Protein AF-A0A060CP78-F1 (afdb_monomer)

pLDDT: mean 74.66, std 20.48, range [40.09, 97.88]

Mean predicted aligned error: 15.02 Å

InterPro domains:
  IPR008258 Transglycosylase SLT domain 1 [PF01464] (63-103)
  IPR023346 Lysozyme-like domain superfamily [SSF53955] (54-103)

Solvent-accessible surface area (backbone atoms only — not comparable to full-atom values): 6678 Å² total; per-residue (Å²): 138,72,72,72,64,60,59,60,65,71,61,71,72,74,74,81,81,72,75,83,69,76,75,82,70,72,92,68,73,74,84,71,85,49,71,68,64,88,79,55,84,81,75,87,52,79,78,79,52,67,43,83,93,46,37,72,64,34,43,51,54,47,46,44,53,52,17,57,77,68,75,42,60,42,73,58,52,51,52,53,33,39,72,60,34,67,65,31,64,80,35,69,48,101,86,67,25,46,26,32,64,44,56,125

Secondary structure (DSSP, 8-state):
--SHHHHHHHHTTSS-----PPP---TTS--------TTGGGSSPPPPP--GGGHHHHHHHHHHHHHHHTT--HHHHHHHHHHHHTT-TT-B-TT--BTTTTB-

Nearest PDB structures (foldseek):
  6ghy-assembly2_A  TM=8.502E-01  e=1.467E-01  Escherichia coli K-12
  5ohu-assembly1_A  TM=7.760E-01  e=1.285E-01  Pseudomonas aeruginosa
  5o2o-assembly1_A  TM=9.004E-01  e=3.970E-01  Neisseria meningitidis
  5o1j-assembly1_A  TM=8.845E-01  e=4.533E-01  Neisseria meningitidis MC58
  6fc4-assembly1_A  TM=7.232E-01  e=4.844E-01  Pseudomonas aeruginosa

Foldseek 3Di:
DPPVVVVVVVPVPPPPPPDPDPPPPPPDPPPLVAPQPPPPPPPPDDGQRCDPVNNVVSVLVVLVVVCVVVVHDSVVSVVQLCVQAVQAQADADPVGQGGSNRDD

Structure (mmCIF, N/CA/C/O backbone):
data_AF-A0A060CP78-F1
#
_entry.id   AF-A0A060CP78-F1
#
loop_
_atom_site.group_PDB
_atom_site.id
_atom_site.type_symbol
_atom_site.label_atom_id
_atom_site.label_alt_id
_atom_site.label_comp_id
_atom_site.label_asym_id
_atom_site.label_entity_id
_atom_site.label_seq_id
_atom_site.pdbx_PDB_ins_code
_atom_site.Cartn_x
_atom_site.Cartn_y
_atom_site.Cartn_z
_atom_site.occupancy
_atom_site.B_iso_or_equiv
_atom_site.auth_seq_id
_atom_site.auth_comp_id
_atom_site.auth_asym_id
_atom_site.auth_atom_id
_atom_site.pdbx_PDB_model_num
ATOM 1 N N . MET A 1 1 ? 57.891 -35.335 49.041 1.00 54.56 1 MET A N 1
ATOM 2 C CA . MET A 1 1 ? 56.439 -35.480 48.768 1.00 54.56 1 MET A CA 1
ATOM 3 C C . MET A 1 1 ? 55.889 -34.322 47.902 1.00 54.56 1 MET A C 1
ATOM 5 O O . MET A 1 1 ? 54.710 -34.010 48.000 1.00 54.56 1 MET A O 1
ATOM 9 N N . SER A 1 2 ? 56.701 -33.716 47.011 1.00 56.81 2 SER A N 1
ATOM 10 C CA . SER A 1 2 ? 56.321 -32.527 46.205 1.00 56.81 2 SER A CA 1
ATOM 11 C C . SER A 1 2 ? 56.048 -32.791 44.717 1.00 56.81 2 SER A C 1
ATOM 13 O O . SER A 1 2 ? 55.587 -31.889 44.031 1.00 56.81 2 SER A O 1
ATOM 15 N N . ALA A 1 3 ? 56.293 -34.000 44.199 1.00 52.94 3 ALA A N 1
ATOM 16 C CA . ALA A 1 3 ? 56.084 -34.303 42.775 1.00 52.94 3 ALA A CA 1
ATOM 17 C C . ALA A 1 3 ? 54.629 -34.689 42.431 1.00 52.94 3 ALA A C 1
ATOM 19 O O . ALA A 1 3 ? 54.222 -34.594 41.279 1.00 52.94 3 ALA A O 1
ATOM 20 N N . LEU A 1 4 ? 53.817 -35.070 43.429 1.00 48.56 4 LEU A N 1
ATOM 21 C CA . LEU A 1 4 ? 52.444 -35.546 43.210 1.00 48.56 4 LEU A CA 1
ATOM 22 C C . LEU A 1 4 ? 51.406 -34.410 43.094 1.00 48.56 4 LEU A C 1
ATOM 24 O O . LEU A 1 4 ? 50.315 -34.627 42.584 1.00 48.56 4 LEU A O 1
ATOM 28 N N . ARG A 1 5 ? 51.738 -33.179 43.518 1.00 49.75 5 ARG A N 1
ATOM 29 C CA . ARG A 1 5 ? 50.837 -32.013 43.396 1.00 49.75 5 ARG A CA 1
ATOM 30 C C . ARG A 1 5 ? 50.926 -31.304 42.041 1.00 49.75 5 ARG A C 1
ATOM 32 O O . ARG A 1 5 ? 49.929 -30.738 41.612 1.00 49.75 5 ARG A O 1
ATOM 39 N N . LEU A 1 6 ? 52.067 -31.365 41.347 1.00 49.66 6 LEU A N 1
ATOM 40 C CA . LEU A 1 6 ? 52.206 -30.763 40.012 1.00 49.66 6 LEU A CA 1
ATOM 41 C C . LEU A 1 6 ? 51.550 -31.595 38.902 1.00 49.66 6 LEU A C 1
ATOM 43 O O . LEU A 1 6 ? 51.124 -31.029 37.900 1.00 49.66 6 LEU A O 1
ATOM 47 N N . LEU A 1 7 ? 51.408 -32.911 39.089 1.00 48.16 7 LEU A N 1
ATOM 48 C CA . LEU A 1 7 ? 50.805 -33.780 38.075 1.00 48.16 7 LEU A CA 1
ATOM 49 C C . LEU A 1 7 ? 49.281 -33.586 37.956 1.00 48.16 7 LEU A C 1
ATOM 51 O O . LEU A 1 7 ? 48.745 -33.650 36.855 1.00 48.16 7 LEU A O 1
ATOM 55 N N . CYS A 1 8 ? 48.587 -33.265 39.057 1.00 43.00 8 CYS A N 1
ATOM 56 C CA . CYS A 1 8 ? 47.142 -32.993 39.026 1.00 43.00 8 CYS A CA 1
ATOM 57 C C . CYS A 1 8 ? 46.788 -31.642 38.386 1.00 43.00 8 CYS A C 1
ATOM 59 O O .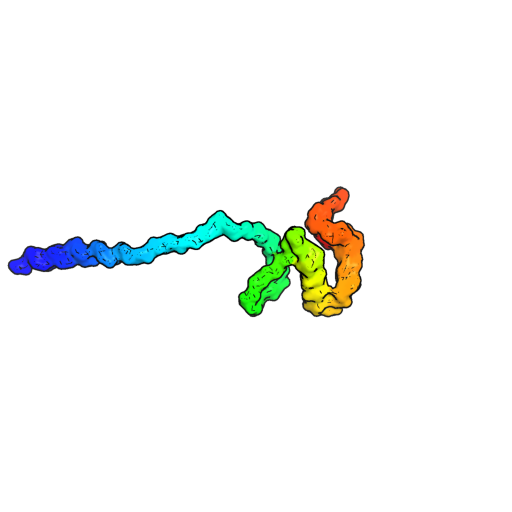 CYS A 1 8 ? 45.711 -31.507 37.812 1.00 43.00 8 CYS A O 1
ATOM 61 N N . VAL A 1 9 ? 47.678 -30.646 38.457 1.00 49.22 9 VAL A N 1
ATOM 62 C CA . VAL A 1 9 ? 47.424 -29.328 37.849 1.00 49.22 9 VAL A CA 1
ATOM 63 C C . VAL A 1 9 ? 47.537 -29.398 36.320 1.00 49.22 9 VAL A C 1
ATOM 65 O O . VAL A 1 9 ? 46.812 -28.695 35.623 1.00 49.22 9 VAL A O 1
ATOM 68 N N . PHE A 1 10 ? 48.376 -30.291 35.781 1.00 47.44 10 PHE A N 1
ATOM 69 C CA . PHE A 1 10 ? 48.647 -30.347 34.341 1.00 47.44 10 PHE A CA 1
ATOM 70 C C . PHE A 1 10 ? 47.565 -31.003 33.472 1.00 47.44 10 PHE A C 1
ATOM 72 O O . PHE A 1 10 ? 47.533 -30.720 32.280 1.00 47.44 10 PHE A O 1
ATOM 79 N N . PHE A 1 11 ? 46.655 -31.822 34.009 1.00 40.09 11 PHE A N 1
ATOM 80 C CA . PHE A 1 11 ? 45.591 -32.430 33.186 1.00 40.09 11 PHE A CA 1
ATOM 81 C C . PHE A 1 11 ? 44.163 -32.068 33.609 1.00 40.09 11 PHE A C 1
ATOM 83 O O . PHE A 1 11 ? 43.208 -32.503 32.975 1.00 40.09 11 PHE A O 1
ATOM 90 N N . ALA A 1 12 ? 43.995 -31.202 34.613 1.00 46.12 12 ALA A N 1
ATOM 91 C CA . ALA A 1 12 ? 42.715 -30.534 34.864 1.00 46.12 12 ALA A CA 1
ATOM 92 C C . ALA A 1 12 ? 42.375 -29.474 33.788 1.00 46.12 12 ALA A C 1
ATOM 94 O O . ALA A 1 12 ? 41.246 -28.999 33.724 1.00 46.12 12 ALA A O 1
ATOM 95 N N . LEU A 1 13 ? 43.329 -29.121 32.917 1.00 50.03 13 LEU A N 1
ATOM 96 C CA . LEU A 1 13 ? 43.159 -28.139 31.837 1.00 50.03 13 LEU A CA 1
ATOM 97 C C . LEU A 1 13 ? 42.608 -28.721 30.520 1.00 50.03 13 LEU A C 1
ATOM 99 O O . LEU A 1 13 ? 42.221 -27.954 29.645 1.00 50.03 13 LEU A O 1
ATOM 103 N N . ALA A 1 14 ? 42.548 -30.046 30.353 1.00 52.34 14 ALA A N 1
ATOM 104 C CA . ALA A 1 14 ? 42.300 -30.662 29.042 1.00 52.34 14 ALA A CA 1
ATOM 105 C C . ALA A 1 14 ? 40.842 -31.093 28.766 1.00 52.34 14 ALA A C 1
ATOM 107 O O . ALA A 1 14 ? 40.572 -31.640 27.701 1.00 52.34 14 ALA A O 1
ATOM 108 N N . ALA A 1 15 ? 39.895 -30.874 29.687 1.00 50.38 15 ALA A N 1
ATOM 109 C CA . ALA A 1 15 ? 38.548 -31.461 29.585 1.00 50.38 15 ALA A CA 1
ATOM 110 C C . ALA A 1 15 ? 37.389 -30.454 29.464 1.00 50.38 15 ALA A C 1
ATOM 112 O O . ALA A 1 15 ? 36.232 -30.861 29.491 1.00 50.38 15 ALA A O 1
ATOM 113 N N . PHE A 1 16 ? 37.666 -29.158 29.285 1.00 51.97 16 PHE A N 1
ATOM 114 C CA . PHE A 1 16 ? 36.635 -28.146 28.995 1.00 51.97 16 PHE A CA 1
ATOM 115 C C . PHE A 1 16 ? 36.596 -27.748 27.510 1.00 51.97 16 PHE A C 1
ATOM 117 O O . PHE A 1 16 ? 36.234 -26.633 27.159 1.00 51.97 16 PHE A O 1
ATOM 124 N N . ALA A 1 17 ? 36.938 -28.672 26.609 1.00 54.06 17 ALA A N 1
ATOM 125 C CA . ALA A 1 17 ? 36.644 -28.553 25.178 1.00 54.06 17 ALA A CA 1
ATOM 126 C C . ALA A 1 17 ? 35.282 -29.206 24.858 1.00 54.06 17 ALA A C 1
ATOM 128 O O . ALA A 1 17 ? 35.141 -30.000 23.931 1.00 54.06 17 ALA A O 1
ATOM 129 N N . GLY A 1 18 ? 34.278 -28.930 25.693 1.00 49.72 18 GLY A N 1
ATOM 130 C CA . GLY A 1 18 ? 32.912 -29.405 25.514 1.00 49.72 18 GLY A CA 1
ATOM 131 C C . GLY A 1 18 ? 32.163 -28.518 24.526 1.00 49.72 18 GLY A C 1
ATOM 132 O O . GLY A 1 18 ? 31.628 -27.489 24.912 1.00 49.72 18 GLY A O 1
ATOM 133 N N . ALA A 1 19 ? 32.153 -28.936 23.260 1.00 53.50 19 ALA A N 1
ATOM 134 C CA . ALA A 1 19 ? 31.111 -28.673 22.268 1.00 53.50 19 ALA A CA 1
ATOM 135 C C . ALA A 1 19 ? 30.520 -27.245 22.218 1.00 53.50 19 ALA A C 1
ATOM 137 O O . ALA A 1 19 ? 29.346 -27.032 22.519 1.00 53.50 19 ALA A O 1
ATOM 138 N N . MET A 1 20 ? 31.279 -26.281 21.686 1.00 53.00 20 MET A N 1
ATOM 139 C CA . MET A 1 20 ? 30.642 -25.216 20.903 1.00 53.00 20 MET A CA 1
ATOM 140 C C . MET A 1 20 ? 30.188 -25.843 19.583 1.00 53.00 20 MET A C 1
ATOM 142 O O . MET A 1 20 ? 30.954 -25.919 18.624 1.00 53.00 20 MET A O 1
ATOM 146 N N . MET A 1 21 ? 28.951 -26.348 19.543 1.00 54.28 21 MET A N 1
ATOM 147 C CA . MET A 1 21 ? 28.283 -26.548 18.259 1.00 54.28 21 MET A CA 1
ATOM 148 C C . MET A 1 21 ? 28.243 -25.182 17.566 1.00 54.28 21 MET A C 1
ATOM 150 O O . MET A 1 21 ? 27.771 -24.218 18.178 1.00 54.28 21 MET A O 1
ATOM 154 N N . PRO A 1 22 ? 28.702 -25.060 16.311 1.00 50.56 22 PRO A N 1
ATOM 155 C CA . PRO A 1 22 ? 28.264 -23.943 15.509 1.00 50.56 22 PRO A CA 1
ATOM 156 C C . PRO A 1 22 ? 26.762 -24.164 15.348 1.00 50.56 22 PRO A C 1
ATOM 158 O O . PRO A 1 22 ? 26.333 -25.186 14.812 1.00 50.56 22 PRO A O 1
ATOM 161 N N . ALA A 1 23 ? 25.945 -23.252 15.872 1.00 58.50 23 ALA A N 1
ATOM 162 C CA . ALA A 1 23 ? 24.585 -23.160 15.378 1.00 58.50 23 ALA A CA 1
ATOM 163 C C . ALA A 1 23 ? 24.724 -23.027 13.858 1.00 58.50 23 ALA A C 1
ATOM 165 O O . ALA A 1 23 ? 25.393 -22.100 13.393 1.00 58.50 23 ALA A O 1
ATOM 166 N N . CYS A 1 24 ? 24.192 -23.986 13.098 1.00 46.50 24 CYS A N 1
ATOM 167 C CA . CYS A 1 24 ? 24.014 -23.809 11.668 1.00 46.50 24 CYS A CA 1
ATOM 168 C C . CYS A 1 24 ? 23.094 -22.598 11.525 1.00 46.50 24 CYS A C 1
ATOM 170 O O . CYS A 1 24 ? 21.879 -22.709 11.648 1.00 46.50 24 CYS A O 1
ATOM 172 N N . ALA A 1 25 ? 23.683 -21.415 11.386 1.00 56.03 25 ALA A N 1
ATOM 173 C CA . ALA A 1 25 ? 22.973 -20.267 10.883 1.00 56.03 25 ALA A CA 1
ATOM 174 C C . ALA A 1 25 ? 22.639 -20.633 9.441 1.00 56.03 25 ALA A C 1
ATOM 176 O O . ALA A 1 25 ? 23.547 -20.690 8.613 1.00 56.03 25 ALA A O 1
ATOM 177 N N . ASP A 1 26 ? 21.377 -20.971 9.177 1.00 55.81 26 ASP A N 1
ATOM 178 C CA . ASP A 1 26 ? 20.884 -21.236 7.828 1.00 55.81 26 ASP A CA 1
ATOM 179 C C . ASP A 1 26 ? 21.242 -20.038 6.934 1.00 55.81 26 ASP A C 1
ATOM 181 O O . ASP A 1 26 ? 20.669 -18.955 7.102 1.00 55.81 26 ASP A O 1
ATOM 185 N N . PRO A 1 27 ? 22.176 -20.177 5.975 1.00 57.88 27 PRO A N 1
ATOM 186 C CA . PRO A 1 27 ? 22.616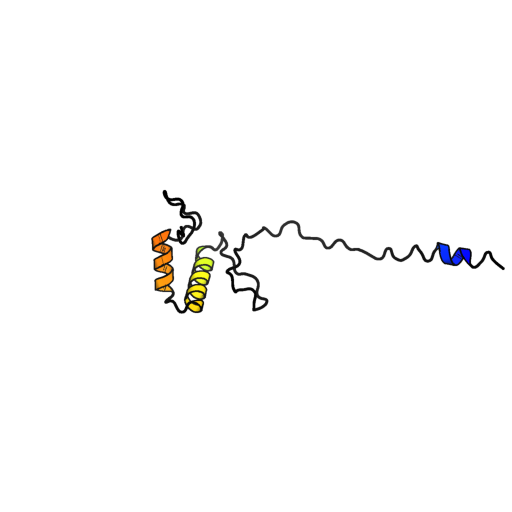 -19.068 5.146 1.00 57.88 27 PRO A CA 1
ATOM 187 C C . PRO A 1 27 ? 21.690 -18.950 3.932 1.00 57.88 27 PRO A C 1
ATOM 189 O O . PRO A 1 27 ? 22.163 -18.928 2.803 1.00 57.88 27 PRO A O 1
ATOM 192 N N . ALA A 1 28 ? 20.370 -18.992 4.127 1.00 57.59 28 ALA A N 1
ATOM 193 C CA . ALA A 1 28 ? 19.432 -18.985 3.002 1.00 57.59 28 ALA A CA 1
ATOM 194 C C . ALA A 1 28 ? 17.961 -18.758 3.375 1.00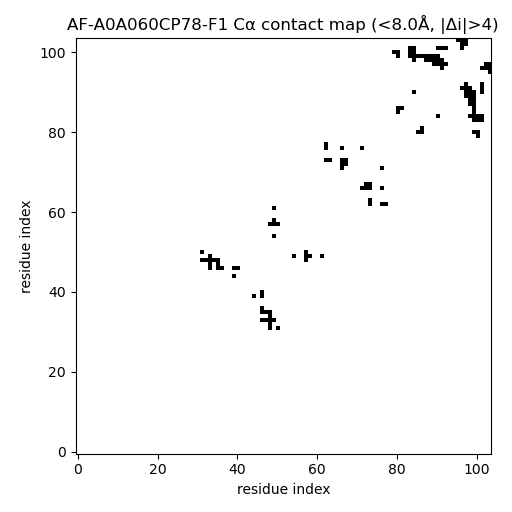 57.59 28 ALA A C 1
ATOM 196 O O . ALA A 1 28 ? 17.090 -19.085 2.570 1.00 57.59 28 ALA A O 1
ATOM 197 N N . ALA A 1 29 ? 17.623 -18.201 4.542 1.00 50.44 29 ALA A N 1
ATOM 198 C CA . ALA A 1 29 ? 16.318 -17.549 4.604 1.00 50.44 29 ALA A CA 1
ATOM 199 C C . ALA A 1 29 ? 16.416 -16.351 3.644 1.00 50.44 29 ALA A C 1
ATOM 201 O O . ALA A 1 29 ? 17.262 -15.484 3.891 1.00 50.44 29 ALA A O 1
ATOM 202 N N . PRO A 1 30 ? 15.661 -16.298 2.523 1.00 48.84 30 PRO A N 1
ATOM 203 C CA . PRO A 1 30 ? 15.667 -15.101 1.702 1.00 48.84 30 PRO A CA 1
ATOM 204 C C . PRO A 1 30 ? 15.322 -13.952 2.640 1.00 48.84 30 PRO A C 1
ATOM 206 O O . PRO A 1 30 ? 14.390 -14.069 3.440 1.00 48.84 30 PRO A O 1
ATOM 209 N N . ALA A 1 31 ? 16.107 -12.879 2.599 1.00 53.19 31 ALA A N 1
ATOM 210 C CA . ALA A 1 31 ? 15.744 -11.647 3.269 1.00 53.19 31 ALA A CA 1
ATOM 211 C C . ALA A 1 31 ? 14.461 -11.151 2.595 1.00 53.19 31 ALA A C 1
ATOM 213 O O . ALA A 1 31 ? 14.499 -10.379 1.642 1.00 53.19 31 ALA A O 1
ATOM 214 N N . VAL A 1 32 ? 13.311 -11.669 3.027 1.00 53.31 32 VAL A N 1
ATOM 215 C CA . VAL A 1 32 ? 12.024 -11.085 2.700 1.00 53.31 32 VAL A CA 1
ATOM 216 C C . VAL A 1 32 ? 12.093 -9.738 3.396 1.00 53.31 32 VAL A C 1
ATOM 218 O O . VAL A 1 32 ? 12.077 -9.676 4.627 1.00 53.31 32 VAL A O 1
ATOM 221 N N . ALA A 1 33 ? 12.322 -8.679 2.620 1.00 53.81 33 ALA A N 1
ATOM 222 C CA . ALA A 1 33 ? 12.333 -7.308 3.099 1.00 53.81 33 ALA A CA 1
ATOM 223 C C . ALA A 1 33 ? 10.908 -6.968 3.545 1.00 53.81 33 ALA A C 1
ATOM 225 O O . ALA A 1 33 ? 10.104 -6.397 2.818 1.00 53.81 33 ALA A O 1
ATOM 226 N N . CYS A 1 34 ? 10.552 -7.449 4.728 1.00 61.22 34 CYS A N 1
A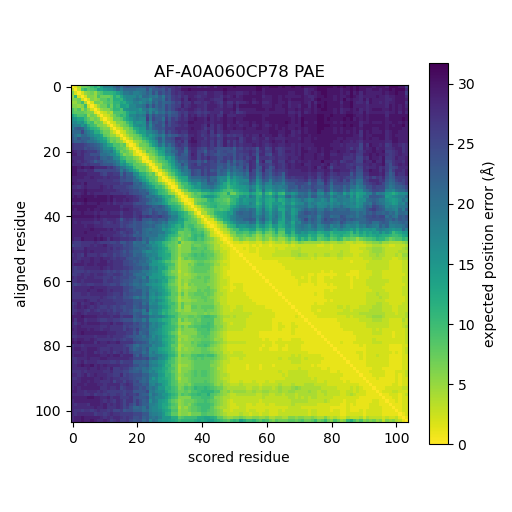TOM 227 C CA . CYS A 1 34 ? 9.290 -7.171 5.363 1.00 61.22 34 CYS A CA 1
ATOM 228 C C . CYS A 1 34 ? 9.452 -5.845 6.076 1.00 61.22 34 CYS A C 1
ATOM 230 O O . CYS A 1 34 ? 10.049 -5.796 7.155 1.00 61.22 34 CYS A O 1
ATOM 232 N N . GLU A 1 35 ? 8.922 -4.779 5.486 1.00 56.19 35 GLU A N 1
ATOM 233 C CA . GLU A 1 35 ? 8.800 -3.527 6.214 1.00 56.19 35 GLU A CA 1
ATOM 234 C C . GLU A 1 35 ? 7.880 -3.785 7.411 1.00 56.19 35 GLU A C 1
ATOM 236 O O . GLU A 1 35 ? 6.711 -4.167 7.282 1.00 56.19 35 GLU A O 1
ATOM 241 N N . ARG A 1 36 ? 8.444 -3.672 8.612 1.00 55.56 36 ARG A N 1
ATOM 242 C CA . ARG A 1 36 ? 7.706 -3.895 9.848 1.00 55.56 36 ARG A CA 1
ATOM 243 C C . ARG A 1 36 ? 6.752 -2.719 9.991 1.00 55.56 36 ARG A C 1
ATOM 245 O O . ARG A 1 36 ? 7.184 -1.640 10.377 1.00 55.56 36 ARG A O 1
ATOM 252 N N . ILE A 1 37 ? 5.460 -2.923 9.737 1.00 53.50 37 ILE A N 1
ATOM 253 C CA . ILE A 1 37 ? 4.466 -1.886 10.027 1.00 53.50 37 ILE A CA 1
ATOM 254 C C . ILE A 1 37 ? 4.591 -1.530 11.517 1.00 53.50 37 ILE A C 1
ATOM 256 O O . ILE A 1 37 ? 4.372 -2.382 12.390 1.00 53.50 37 ILE A O 1
ATOM 260 N N . ALA A 1 38 ? 5.014 -0.294 11.803 1.00 48.12 38 ALA A N 1
ATOM 261 C CA . ALA A 1 38 ? 5.229 0.192 13.160 1.00 48.12 38 ALA A CA 1
ATOM 262 C C . ALA A 1 38 ? 3.963 -0.066 13.997 1.00 48.12 38 ALA A C 1
ATOM 264 O O . ALA A 1 38 ? 2.858 0.322 13.615 1.00 48.12 38 ALA A O 1
ATOM 265 N N . GLY A 1 39 ? 4.125 -0.805 15.099 1.00 49.09 39 GLY A N 1
ATOM 266 C CA . GLY A 1 39 ? 3.030 -1.233 15.979 1.00 49.09 39 GLY A CA 1
ATOM 267 C C . GLY A 1 39 ? 2.826 -2.748 16.093 1.00 49.09 39 GLY A C 1
ATOM 268 O O . GLY A 1 39 ? 2.166 -3.183 17.025 1.00 49.09 39 GLY A O 1
ATOM 269 N N . GLN A 1 40 ? 3.433 -3.578 15.234 1.00 54.72 40 GLN A N 1
ATOM 270 C CA . GLN A 1 40 ? 3.295 -5.047 15.331 1.00 54.72 40 GLN A CA 1
ATOM 271 C C . GLN A 1 40 ? 4.213 -5.726 16.369 1.00 54.72 40 GLN A C 1
ATOM 273 O O . GLN A 1 40 ? 4.201 -6.947 16.494 1.00 54.72 40 GLN A O 1
ATOM 278 N N . ALA A 1 41 ? 5.017 -4.968 17.121 1.00 50.19 41 ALA A N 1
ATOM 279 C CA . ALA A 1 41 ? 5.973 -5.533 18.078 1.00 50.19 41 ALA A CA 1
ATOM 280 C C . ALA A 1 41 ? 5.356 -5.965 19.427 1.00 50.19 41 ALA A C 1
ATOM 282 O O . ALA A 1 41 ? 6.094 -6.425 20.292 1.00 50.19 41 ALA A O 1
ATOM 283 N N . GLN A 1 42 ? 4.044 -5.809 19.637 1.00 52.38 42 GLN A N 1
ATOM 284 C CA . GLN A 1 42 ? 3.442 -5.962 20.971 1.00 52.38 42 GLN A CA 1
ATOM 285 C C . GLN A 1 42 ? 2.951 -7.387 21.293 1.00 52.38 42 GLN A C 1
ATOM 287 O O . GLN A 1 42 ? 2.866 -7.735 22.467 1.00 52.38 42 GLN A O 1
ATOM 292 N N . ASP A 1 43 ? 2.752 -8.254 20.290 1.00 57.12 43 ASP A N 1
ATOM 293 C CA . ASP A 1 43 ? 1.993 -9.506 20.490 1.00 57.12 43 ASP A CA 1
ATOM 294 C C . ASP A 1 43 ? 2.836 -10.789 20.327 1.00 57.12 43 ASP A C 1
ATOM 296 O O . ASP A 1 43 ? 2.297 -11.891 20.233 1.00 57.12 43 ASP A O 1
ATOM 300 N N . GLY A 1 44 ? 4.162 -10.675 20.186 1.00 58.97 44 GLY A N 1
ATOM 301 C CA . GLY A 1 44 ? 5.041 -11.824 19.901 1.00 58.97 44 GLY A CA 1
ATOM 302 C C . GLY A 1 44 ? 4.781 -12.508 18.546 1.00 58.97 44 GLY A C 1
ATOM 303 O O . GLY A 1 44 ? 5.344 -13.567 18.261 1.00 58.97 44 GLY A O 1
ATOM 304 N N . ARG A 1 45 ? 3.934 -11.923 17.686 1.00 59.53 45 ARG A N 1
ATOM 305 C CA . ARG A 1 45 ? 3.626 -12.438 16.349 1.00 59.53 45 ARG A CA 1
ATOM 306 C C . ARG A 1 45 ? 4.645 -11.930 15.331 1.00 59.53 45 ARG A C 1
ATOM 308 O O . ARG A 1 45 ? 4.976 -10.750 15.308 1.00 59.53 45 ARG A O 1
ATOM 315 N N . ALA A 1 46 ? 5.094 -12.826 14.451 1.00 61.62 46 ALA A N 1
ATOM 316 C CA . ALA A 1 46 ? 5.962 -12.470 13.333 1.00 61.62 46 ALA A CA 1
ATOM 317 C C . ALA A 1 46 ? 5.346 -11.341 12.471 1.00 61.62 46 ALA A C 1
ATOM 319 O O . ALA A 1 46 ? 4.126 -11.362 12.246 1.00 61.62 46 ALA A O 1
ATOM 320 N N . PRO A 1 47 ? 6.165 -10.384 11.98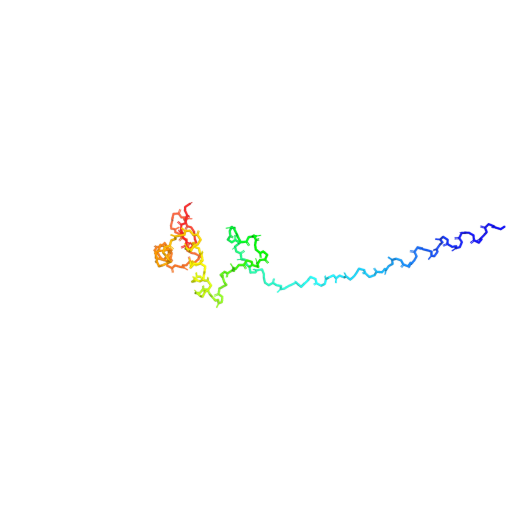4 1.00 62.91 47 PRO A N 1
ATOM 321 C CA . PRO A 1 47 ? 5.707 -9.318 11.096 1.00 62.91 47 PRO A CA 1
ATOM 322 C C . PRO A 1 47 ? 5.027 -9.916 9.863 1.00 62.91 47 PRO A C 1
ATOM 324 O O . PRO A 1 47 ? 5.486 -10.925 9.324 1.00 62.91 47 PRO A O 1
ATOM 327 N N . ARG A 1 48 ? 3.912 -9.316 9.430 1.00 71.00 48 ARG A N 1
ATOM 328 C CA . ARG A 1 48 ? 3.239 -9.731 8.195 1.00 71.00 48 ARG A CA 1
ATOM 329 C C . ARG A 1 48 ? 3.753 -8.911 7.025 1.00 71.00 48 ARG A C 1
ATOM 331 O O . ARG A 1 48 ? 3.653 -7.690 7.037 1.00 71.00 48 ARG A O 1
ATOM 338 N N . CYS A 1 49 ? 4.294 -9.608 6.041 1.00 81.00 49 CYS A N 1
ATOM 339 C CA . CYS A 1 49 ? 4.898 -9.035 4.848 1.00 81.00 49 CYS A CA 1
ATOM 340 C C . CYS A 1 49 ? 3.901 -9.068 3.694 1.00 81.00 49 CYS A C 1
ATOM 342 O O . CYS A 1 49 ? 3.027 -9.932 3.675 1.00 81.00 49 CYS A O 1
ATOM 344 N N . ILE A 1 50 ? 4.075 -8.170 2.725 1.00 85.81 50 ILE A N 1
ATOM 345 C CA . ILE A 1 50 ? 3.422 -8.278 1.421 1.00 85.81 50 ILE A CA 1
ATOM 346 C C . ILE A 1 50 ? 4.412 -8.974 0.492 1.00 85.81 50 ILE A C 1
ATOM 348 O O . ILE A 1 50 ? 5.375 -8.357 0.039 1.00 85.81 50 ILE A O 1
ATOM 352 N N . ALA A 1 51 ? 4.239 -10.278 0.276 1.00 84.94 51 ALA A N 1
A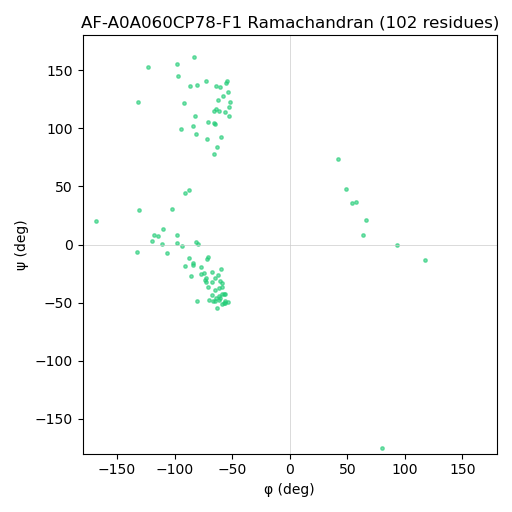TOM 353 C CA . ALA A 1 51 ? 5.136 -11.042 -0.581 1.00 84.94 51 ALA A CA 1
ATOM 354 C C . ALA A 1 51 ? 4.780 -10.833 -2.055 1.00 84.94 51 ALA A C 1
ATOM 356 O O . ALA A 1 51 ? 3.615 -10.909 -2.426 1.00 84.94 51 ALA A O 1
ATOM 357 N N . SER A 1 52 ? 5.774 -10.659 -2.929 1.00 86.00 52 SER A N 1
ATOM 358 C CA . SER A 1 52 ? 5.530 -10.495 -4.373 1.00 86.00 52 SER A CA 1
ATOM 359 C C . SER A 1 52 ? 4.798 -11.688 -4.997 1.00 86.00 52 SER A C 1
ATOM 361 O O . SER A 1 52 ? 3.997 -11.502 -5.905 1.00 86.00 52 SER A O 1
ATOM 363 N N . ALA A 1 53 ? 5.040 -12.905 -4.495 1.00 88.56 53 ALA A N 1
ATOM 364 C CA . ALA A 1 53 ? 4.365 -14.120 -4.957 1.00 88.56 53 ALA A CA 1
ATOM 365 C C . ALA A 1 53 ? 2.863 -14.153 -4.611 1.00 88.56 53 ALA A C 1
ATOM 367 O O . ALA A 1 53 ? 2.104 -14.841 -5.283 1.00 88.56 53 ALA A O 1
ATOM 368 N N . ASP A 1 54 ? 2.443 -13.406 -3.587 1.00 89.06 54 ASP A N 1
ATOM 369 C CA . ASP A 1 54 ? 1.082 -13.392 -3.046 1.00 89.06 54 ASP A CA 1
ATOM 370 C C . ASP A 1 54 ? 0.550 -11.955 -2.876 1.00 89.06 54 ASP A C 1
ATOM 372 O O . ASP A 1 54 ? -0.261 -11.671 -1.988 1.00 89.06 54 ASP A O 1
ATOM 376 N N . PHE A 1 55 ? 1.025 -11.038 -3.724 1.00 89.44 55 PHE A N 1
ATOM 377 C CA . PHE A 1 55 ? 0.908 -9.595 -3.514 1.00 89.44 55 PHE A CA 1
ATOM 378 C C . PHE A 1 55 ? -0.533 -9.151 -3.265 1.00 89.44 55 PHE A C 1
ATOM 380 O O . PHE A 1 55 ? -0.798 -8.499 -2.260 1.00 89.44 55 PHE A O 1
ATOM 387 N N . ASP A 1 56 ? -1.477 -9.569 -4.111 1.00 93.69 56 ASP A N 1
ATOM 388 C CA . ASP A 1 56 ? -2.881 -9.163 -4.001 1.00 93.69 56 ASP A CA 1
ATOM 389 C C . ASP A 1 56 ? -3.513 -9.612 -2.680 1.00 93.69 56 ASP A C 1
ATOM 391 O O . ASP A 1 56 ? -4.202 -8.839 -2.010 1.00 93.69 56 ASP A O 1
ATOM 395 N N . ARG A 1 57 ? -3.257 -10.862 -2.273 1.00 93.88 57 ARG A N 1
ATOM 396 C CA . ARG A 1 57 ? -3.803 -11.430 -1.035 1.00 93.88 57 ARG A CA 1
ATOM 397 C C . ARG A 1 57 ? -3.243 -10.691 0.172 1.00 93.88 57 ARG A C 1
ATOM 399 O O . ARG A 1 57 ? -3.998 -10.312 1.070 1.00 93.88 57 ARG A O 1
ATOM 406 N N . ASP A 1 58 ? -1.928 -10.520 0.205 1.00 90.81 58 ASP A N 1
ATOM 407 C CA . ASP A 1 58 ? -1.250 -9.920 1.344 1.00 90.81 58 ASP A CA 1
ATOM 408 C C . ASP A 1 58 ? -1.549 -8.415 1.433 1.00 90.81 58 ASP A C 1
ATOM 410 O O . ASP A 1 58 ? -1.767 -7.898 2.530 1.00 90.81 58 ASP A O 1
ATOM 414 N N . LEU A 1 59 ? -1.662 -7.725 0.292 1.00 92.31 59 LEU A N 1
ATOM 415 C CA . LEU A 1 59 ? -2.075 -6.326 0.213 1.00 92.31 59 LEU A CA 1
ATOM 416 C C . LEU A 1 59 ? -3.513 -6.133 0.708 1.00 92.31 59 LEU A C 1
ATOM 418 O O . LEU A 1 59 ? -3.743 -5.244 1.525 1.00 92.31 59 LEU A O 1
ATOM 422 N N . CYS A 1 60 ? -4.467 -6.973 0.285 1.00 94.75 60 CYS A N 1
ATOM 423 C CA . CYS A 1 60 ? -5.843 -6.914 0.796 1.00 94.75 60 CYS A CA 1
ATOM 424 C C . CYS A 1 60 ? -5.869 -7.057 2.325 1.00 94.75 60 CYS A C 1
ATOM 426 O O . CYS A 1 60 ? -6.445 -6.223 3.021 1.00 94.75 60 CYS A O 1
ATOM 428 N N . GLN A 1 61 ? -5.163 -8.061 2.861 1.00 92.81 61 GLN A N 1
ATOM 429 C CA . GLN A 1 61 ? -5.064 -8.263 4.310 1.00 92.81 61 GLN A CA 1
ATOM 430 C C . GLN A 1 61 ? -4.411 -7.076 5.026 1.00 92.81 61 GLN A C 1
ATOM 432 O O . GLN A 1 61 ? -4.791 -6.751 6.154 1.00 92.81 61 GLN A O 1
ATOM 437 N N . ALA A 1 62 ? -3.405 -6.452 4.411 1.00 90.56 62 ALA A N 1
ATOM 438 C CA . ALA A 1 62 ? -2.748 -5.281 4.969 1.00 90.56 62 ALA A CA 1
ATOM 439 C C . ALA A 1 62 ? -3.706 -4.084 5.017 1.00 90.56 62 ALA A C 1
ATOM 441 O O . ALA A 1 62 ? -3.830 -3.468 6.076 1.00 90.56 62 ALA A O 1
ATOM 442 N N . ILE A 1 63 ? -4.407 -3.797 3.914 1.00 92.94 63 ILE A N 1
ATOM 443 C CA . ILE A 1 63 ? -5.399 -2.719 3.803 1.00 92.94 63 ILE A CA 1
ATOM 444 C C . ILE A 1 63 ? -6.489 -2.883 4.860 1.00 92.94 63 ILE A C 1
ATOM 446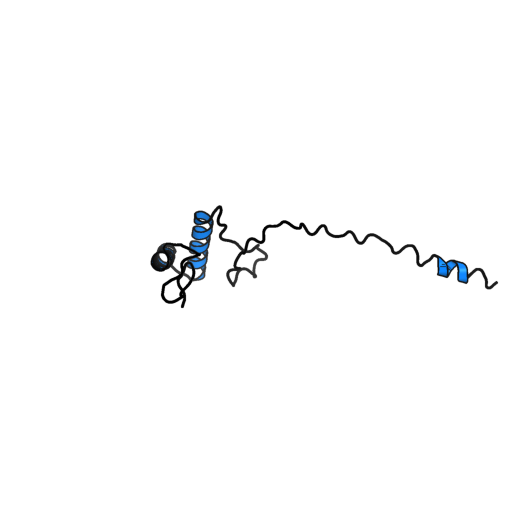 O O . ILE A 1 63 ? -6.734 -1.932 5.598 1.00 92.94 63 ILE A O 1
ATOM 450 N N . ASP A 1 64 ? -7.085 -4.071 4.986 1.00 94.06 64 ASP A N 1
ATOM 451 C CA . ASP A 1 64 ? -8.160 -4.324 5.952 1.00 94.06 64 ASP A CA 1
ATOM 452 C C . ASP A 1 64 ? -7.699 -4.044 7.384 1.00 94.06 64 ASP A C 1
ATOM 454 O O . ASP A 1 64 ? -8.294 -3.242 8.101 1.00 94.06 64 ASP A O 1
ATOM 458 N N . ARG A 1 65 ? -6.561 -4.618 7.785 1.00 90.75 65 ARG A N 1
ATOM 459 C CA . ARG A 1 65 ? -6.024 -4.441 9.143 1.00 90.75 65 ARG A CA 1
ATOM 460 C C . ARG A 1 65 ? -5.614 -3.011 9.434 1.00 90.75 65 ARG A C 1
ATOM 462 O O . ARG A 1 65 ? -5.705 -2.558 10.570 1.00 90.75 65 ARG A O 1
ATOM 469 N N . LEU A 1 66 ? -5.015 -2.332 8.461 1.00 89.56 66 LEU A N 1
ATOM 470 C CA . LEU A 1 66 ? -4.600 -0.940 8.608 1.00 89.56 66 LEU A CA 1
ATOM 471 C C . LEU A 1 66 ? -5.821 -0.033 8.728 1.00 89.56 66 LEU A C 1
ATOM 473 O O . LEU A 1 66 ? -5.841 0.827 9.605 1.00 89.56 66 LEU A O 1
ATOM 477 N N . ALA A 1 67 ? -6.840 -0.271 7.904 1.00 94.31 67 ALA A N 1
ATOM 478 C CA . ALA A 1 67 ? -8.098 0.447 7.963 1.00 94.31 67 ALA A CA 1
ATOM 479 C C . ALA A 1 67 ? -8.786 0.239 9.319 1.00 94.31 67 ALA A C 1
ATOM 481 O O . ALA A 1 67 ? -9.119 1.220 9.976 1.00 94.31 67 ALA A O 1
ATOM 482 N N . GLU A 1 68 ? -8.892 -1.005 9.797 1.00 93.25 68 GLU A N 1
ATOM 483 C CA . GLU A 1 68 ? -9.446 -1.330 11.119 1.00 93.25 68 GLU A CA 1
ATOM 484 C C . GLU A 1 68 ? -8.707 -0.610 12.251 1.00 93.25 68 GLU A C 1
ATOM 486 O O . GLU A 1 68 ? -9.334 0.061 13.070 1.00 93.25 68 GLU A O 1
ATOM 491 N N . ARG A 1 69 ? -7.367 -0.681 12.278 1.00 89.94 69 ARG A N 1
ATOM 492 C CA . ARG A 1 69 ? -6.564 -0.026 13.327 1.00 89.94 69 ARG A CA 1
ATOM 493 C C . ARG A 1 69 ? -6.745 1.486 13.362 1.00 89.94 69 ARG A C 1
ATOM 495 O O . ARG A 1 69 ? -6.646 2.074 14.432 1.00 89.94 69 ARG A O 1
ATOM 502 N N . GLN A 1 70 ? -6.993 2.100 12.209 1.00 91.75 70 GLN A N 1
ATOM 503 C CA . GLN A 1 70 ? -7.199 3.543 12.091 1.00 91.75 70 GLN A CA 1
ATOM 504 C C . GLN A 1 70 ? -8.682 3.934 12.057 1.00 91.75 70 GLN A C 1
ATOM 506 O O . GLN A 1 70 ? -8.998 5.096 11.821 1.00 91.75 70 GLN A O 1
ATOM 511 N N . SER A 1 71 ? -9.600 2.987 12.297 1.00 96.19 71 SER A N 1
ATOM 512 C CA . SER A 1 71 ? -11.052 3.210 12.228 1.00 96.19 71 SER A CA 1
ATOM 513 C C . SER A 1 71 ? -11.521 3.813 10.891 1.00 96.19 71 SER A C 1
ATOM 515 O O . SER A 1 71 ? -12.442 4.628 10.846 1.00 96.19 71 SER A O 1
ATOM 517 N N . LEU A 1 72 ? -10.886 3.413 9.786 1.00 96.69 72 LEU A N 1
ATOM 518 C CA . LEU A 1 72 ? -11.244 3.807 8.425 1.00 96.69 72 LEU A CA 1
ATOM 519 C C . LEU A 1 72 ? -12.110 2.727 7.758 1.00 96.69 72 LEU A C 1
ATOM 521 O O . LEU A 1 72 ? -11.855 1.537 7.942 1.00 96.69 72 LEU A O 1
ATOM 525 N N . PRO A 1 73 ? -13.085 3.095 6.906 1.00 97.88 73 PRO A N 1
ATOM 526 C CA . PRO A 1 73 ? -13.753 2.121 6.050 1.00 97.88 73 PRO A CA 1
ATOM 527 C C . PRO A 1 73 ? -12.737 1.480 5.080 1.00 97.88 73 PRO A C 1
ATOM 529 O O . PRO A 1 73 ? -12.110 2.217 4.308 1.00 97.88 73 PRO A O 1
ATOM 532 N N . PRO A 1 74 ? -12.591 0.142 5.030 1.00 96.06 74 PRO A N 1
ATOM 533 C CA . PRO A 1 74 ? -11.559 -0.511 4.215 1.00 96.06 74 PRO A CA 1
ATOM 534 C C . PRO A 1 74 ? -11.630 -0.148 2.730 1.00 96.06 74 PRO A C 1
ATOM 536 O O . PRO A 1 74 ? -10.629 0.213 2.115 1.00 96.06 74 PRO A O 1
ATOM 539 N N . GLY A 1 75 ? -12.841 -0.114 2.164 1.00 96.88 75 GLY A N 1
ATOM 540 C CA . GLY A 1 75 ? -13.038 0.287 0.771 1.00 96.88 75 GLY A CA 1
ATOM 541 C C . GLY A 1 75 ? -12.675 1.750 0.495 1.00 96.88 75 GLY A C 1
ATOM 542 O O . GLY A 1 75 ? -12.281 2.078 -0.620 1.00 96.88 75 GLY A O 1
ATOM 543 N N . PHE A 1 76 ? -12.794 2.643 1.483 1.00 97.44 76 PHE A N 1
ATOM 544 C CA . PHE A 1 76 ? -12.323 4.023 1.345 1.00 97.44 76 PHE A CA 1
ATOM 545 C C . PHE A 1 76 ? -10.795 4.069 1.319 1.00 97.44 76 PHE A C 1
ATOM 547 O O . PHE A 1 76 ? -10.234 4.665 0.404 1.00 97.44 76 PHE A O 1
ATOM 554 N N . PHE A 1 77 ? -10.137 3.381 2.255 1.00 96.75 77 PHE A N 1
ATOM 555 C CA . PHE A 1 77 ? -8.679 3.333 2.317 1.00 96.75 77 PHE A CA 1
ATOM 556 C C . PHE A 1 77 ? -8.072 2.717 1.048 1.00 96.75 77 PHE A C 1
ATOM 558 O O . PHE A 1 77 ? -7.199 3.323 0.433 1.00 96.75 77 PHE A O 1
ATOM 565 N N . ALA A 1 78 ? -8.620 1.594 0.572 1.00 97.38 78 ALA A N 1
ATOM 566 C CA . ALA A 1 78 ? -8.206 0.966 -0.683 1.00 97.38 78 ALA A CA 1
ATOM 567 C C . ALA A 1 78 ? -8.299 1.925 -1.883 1.00 97.38 78 ALA A C 1
ATOM 569 O O . ALA A 1 78 ? -7.395 1.977 -2.713 1.00 97.38 78 ALA A O 1
ATOM 570 N N . ARG A 1 79 ? -9.379 2.717 -1.968 1.00 97.69 79 ARG A N 1
ATOM 571 C CA . ARG A 1 79 ? -9.569 3.694 -3.052 1.00 97.69 79 ARG A CA 1
ATOM 572 C C . ARG A 1 79 ? -8.577 4.848 -3.005 1.00 97.69 79 ARG A C 1
ATOM 574 O O . ARG A 1 79 ? -8.242 5.352 -4.071 1.00 97.69 79 ARG A O 1
ATOM 581 N N . LEU A 1 80 ? -8.136 5.273 -1.819 1.00 95.44 80 LEU A N 1
ATOM 582 C CA . LEU A 1 80 ? -7.081 6.282 -1.705 1.00 95.44 80 LEU A CA 1
ATOM 583 C C . LEU A 1 80 ? -5.785 5.741 -2.303 1.00 95.44 80 LEU A C 1
ATOM 585 O O . LEU A 1 80 ? -5.282 6.306 -3.263 1.00 95.44 80 LEU A O 1
ATOM 589 N N . ILE A 1 81 ? -5.330 4.581 -1.828 1.00 95.94 81 ILE A N 1
ATOM 590 C CA . ILE A 1 81 ? -4.093 3.958 -2.314 1.00 95.94 81 ILE A CA 1
ATOM 591 C C . ILE A 1 81 ? -4.149 3.687 -3.828 1.00 95.94 81 ILE A C 1
ATOM 593 O O . ILE A 1 81 ? -3.199 3.976 -4.554 1.00 95.94 81 ILE A O 1
ATOM 597 N N . TRP A 1 82 ? -5.282 3.192 -4.342 1.00 97.12 82 TRP A N 1
ATOM 598 C CA . TRP A 1 82 ? -5.456 2.968 -5.781 1.00 97.12 82 TRP A CA 1
ATOM 599 C C . TRP A 1 82 ? -5.294 4.250 -6.607 1.00 97.12 82 TRP A C 1
ATOM 601 O O . TRP A 1 82 ? -4.775 4.211 -7.721 1.00 97.12 82 TRP A O 1
ATOM 611 N N . ARG A 1 83 ? -5.745 5.388 -6.080 1.00 97.31 83 ARG A N 1
ATOM 612 C CA . ARG A 1 83 ? -5.734 6.665 -6.795 1.00 97.31 83 ARG A CA 1
ATOM 613 C C . ARG A 1 83 ? -4.337 7.278 -6.885 1.00 97.31 83 ARG A C 1
ATOM 615 O O . ARG A 1 83 ? -4.090 8.015 -7.834 1.00 97.31 83 ARG A O 1
ATOM 622 N N . GLU A 1 84 ? -3.449 6.919 -5.963 1.00 96.19 84 GLU A N 1
ATOM 623 C CA . GLU A 1 84 ? -2.060 7.382 -5.942 1.00 96.19 84 GLU A CA 1
ATOM 624 C C . GLU A 1 84 ? -1.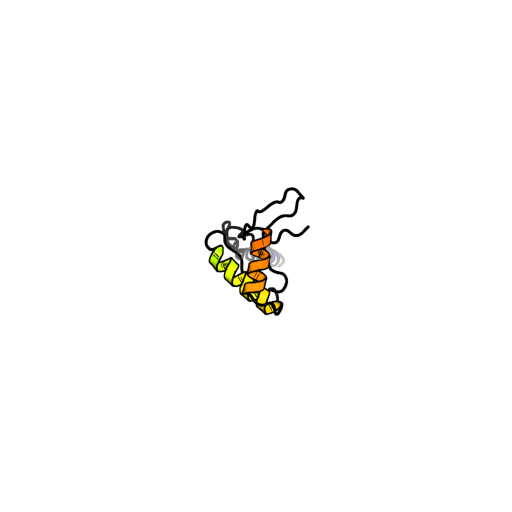166 6.604 -6.918 1.00 96.19 84 GLU A C 1
ATOM 626 O O . GLU A 1 84 ? -0.462 7.201 -7.728 1.00 96.19 84 GLU A O 1
ATOM 631 N N . SER A 1 85 ? -1.220 5.268 -6.898 1.00 96.81 85 SER A N 1
ATOM 632 C CA . SER A 1 85 ? -0.266 4.425 -7.648 1.00 96.81 85 SER A CA 1
ATOM 633 C C . SER A 1 85 ? -0.906 3.303 -8.467 1.00 96.81 85 SER A C 1
ATOM 635 O O . SER A 1 85 ? -0.216 2.610 -9.211 1.00 96.81 85 SER A O 1
ATOM 637 N N . ARG A 1 86 ? -2.224 3.090 -8.351 1.00 96.94 86 ARG A N 1
ATOM 638 C CA . ARG A 1 86 ? -2.923 1.870 -8.811 1.00 96.94 86 ARG A CA 1
ATOM 639 C C . ARG A 1 86 ? -2.366 0.593 -8.167 1.00 96.94 86 ARG A C 1
ATOM 641 O O . ARG A 1 86 ? -2.326 -0.448 -8.814 1.00 96.94 86 ARG A O 1
ATOM 648 N N . PHE A 1 87 ? -1.979 0.686 -6.893 1.00 95.81 87 PHE A N 1
ATOM 649 C CA . PHE A 1 87 ? -1.350 -0.386 -6.111 1.00 95.81 87 PHE A CA 1
ATOM 650 C C . PHE A 1 87 ? 0.046 -0.806 -6.588 1.00 95.81 87 PHE A C 1
ATOM 652 O O . PHE A 1 87 ? 0.494 -1.896 -6.246 1.00 95.81 87 PHE A O 1
ATOM 659 N N . ASP A 1 88 ? 0.750 0.041 -7.337 1.00 95.19 88 ASP A N 1
ATOM 660 C CA . ASP A 1 88 ? 2.133 -0.228 -7.726 1.00 95.19 88 ASP A CA 1
ATOM 661 C C . ASP A 1 88 ? 3.093 0.160 -6.582 1.00 95.19 88 ASP A C 1
ATOM 663 O O . ASP A 1 88 ? 3.250 1.349 -6.287 1.00 95.19 88 ASP A O 1
ATOM 667 N N . PRO A 1 89 ? 3.748 -0.810 -5.915 1.00 91.50 89 PRO A N 1
ATOM 668 C CA . PRO A 1 89 ? 4.671 -0.521 -4.824 1.00 91.50 89 PRO A CA 1
ATOM 669 C C . PRO A 1 89 ? 5.988 0.109 -5.298 1.00 91.50 89 PRO A C 1
ATOM 671 O O . PRO A 1 89 ? 6.733 0.601 -4.459 1.00 91.50 89 PRO A O 1
ATOM 674 N N . ASN A 1 90 ? 6.272 0.104 -6.605 1.00 92.88 90 ASN A N 1
ATOM 675 C CA . ASN A 1 90 ? 7.486 0.666 -7.199 1.00 92.88 90 ASN A CA 1
ATOM 676 C C . ASN A 1 90 ? 7.201 1.941 -8.010 1.00 92.88 90 ASN A C 1
ATOM 678 O O . ASN A 1 90 ? 8.050 2.371 -8.793 1.00 92.88 90 ASN A O 1
ATOM 682 N N . ALA A 1 91 ? 6.008 2.527 -7.869 1.00 95.75 91 ALA A N 1
ATOM 683 C CA . ALA A 1 91 ? 5.659 3.755 -8.564 1.00 95.75 91 ALA A CA 1
ATOM 684 C C . ALA A 1 91 ? 6.606 4.896 -8.164 1.00 95.75 91 ALA A C 1
ATOM 686 O O . ALA A 1 91 ? 6.917 5.084 -6.990 1.00 95.75 91 ALA A O 1
ATOM 687 N N . VAL A 1 92 ? 7.064 5.660 -9.157 1.00 96.00 92 VAL A N 1
ATOM 688 C CA . VAL A 1 92 ? 7.862 6.874 -8.960 1.00 96.00 92 VAL A CA 1
ATOM 689 C C . VAL A 1 92 ? 7.254 7.975 -9.814 1.00 96.00 92 VAL A C 1
ATOM 691 O O . VAL A 1 92 ? 7.099 7.830 -11.030 1.00 96.00 92 VAL A O 1
ATOM 694 N N . SER A 1 93 ? 6.880 9.084 -9.182 1.00 94.75 93 SER A N 1
ATOM 695 C CA . SER A 1 93 ? 6.289 10.223 -9.881 1.00 94.75 93 SER A CA 1
ATOM 696 C C . SER A 1 93 ? 7.360 11.138 -10.491 1.00 94.75 93 SER A C 1
ATOM 698 O O . SER A 1 93 ? 8.496 11.175 -10.017 1.00 94.75 93 SER A O 1
ATOM 700 N N . PRO A 1 94 ? 7.001 11.993 -11.470 1.00 95.44 94 PRO A N 1
ATOM 701 C CA . PRO A 1 94 ? 7.916 13.005 -12.006 1.00 95.44 94 PRO A CA 1
ATOM 702 C C . PRO A 1 94 ? 8.435 14.006 -10.965 1.00 95.44 94 PRO A C 1
ATOM 704 O O . PRO A 1 94 ? 9.439 14.670 -11.203 1.00 95.44 94 PRO A O 1
ATOM 707 N N . LYS A 1 95 ? 7.729 14.152 -9.836 1.00 95.56 95 LYS A N 1
ATOM 708 C CA . LYS A 1 95 ? 8.106 15.042 -8.733 1.00 95.56 95 LYS A CA 1
ATOM 709 C C . LYS A 1 95 ? 8.914 14.337 -7.639 1.00 95.56 95 LYS A C 1
ATOM 711 O O . LYS A 1 95 ? 9.311 15.000 -6.692 1.00 95.56 95 LYS A O 1
ATOM 716 N N . GLY A 1 96 ? 9.160 13.033 -7.773 1.00 93.44 96 GLY A N 1
ATOM 717 C CA . GLY A 1 96 ? 9.978 12.259 -6.841 1.00 93.44 96 GLY A CA 1
ATOM 718 C C . GLY A 1 96 ? 9.219 11.559 -5.716 1.00 93.44 96 GLY A C 1
ATOM 719 O O . GLY A 1 96 ? 9.855 10.860 -4.948 1.00 93.44 96 GLY A O 1
ATOM 720 N N . ALA A 1 97 ? 7.891 11.680 -5.620 1.00 95.25 97 ALA A N 1
ATOM 721 C CA . ALA A 1 97 ? 7.121 10.833 -4.706 1.00 95.25 97 ALA A CA 1
ATOM 722 C C . ALA A 1 97 ? 7.231 9.355 -5.127 1.00 95.25 97 ALA A C 1
ATOM 724 O O . ALA A 1 97 ? 7.096 9.053 -6.323 1.00 95.25 97 ALA A O 1
ATOM 725 N N . GLU A 1 98 ? 7.434 8.462 -4.159 1.00 93.88 98 GLU A N 1
ATOM 726 C CA . GLU A 1 98 ? 7.713 7.037 -4.370 1.00 93.88 98 GLU A CA 1
ATOM 727 C C . GLU A 1 98 ? 6.699 6.129 -3.657 1.00 93.88 98 GLU A C 1
ATOM 729 O O . GLU A 1 98 ? 6.131 6.458 -2.610 1.00 93.88 98 GLU A O 1
ATOM 734 N N . GLY A 1 99 ? 6.522 4.935 -4.212 1.00 92.75 99 GLY A N 1
ATOM 735 C CA . GLY A 1 99 ? 5.817 3.830 -3.588 1.00 92.75 99 GLY A CA 1
ATOM 736 C C . GLY A 1 99 ? 4.295 3.900 -3.675 1.00 92.75 99 GLY A C 1
ATOM 737 O O . GLY A 1 99 ? 3.689 4.772 -4.295 1.00 92.75 99 GLY A O 1
ATOM 738 N N . ILE A 1 100 ? 3.655 2.941 -3.004 1.00 93.56 100 ILE A N 1
ATOM 739 C CA . ILE A 1 100 ? 2.229 2.644 -3.197 1.00 93.56 100 ILE A CA 1
ATOM 740 C C . ILE A 1 100 ? 1.285 3.804 -2.829 1.00 93.56 100 ILE A C 1
ATOM 742 O O . ILE A 1 100 ? 0.175 3.879 -3.353 1.00 93.56 100 ILE A O 1
ATOM 746 N N . ALA A 1 101 ? 1.703 4.694 -1.928 1.00 93.56 101 ALA A N 1
ATOM 747 C CA . ALA A 1 101 ? 0.893 5.804 -1.424 1.00 93.56 101 ALA A CA 1
ATOM 748 C C . ALA A 1 101 ? 1.381 7.185 -1.888 1.00 93.56 101 ALA A C 1
ATOM 750 O O . ALA A 1 101 ? 0.765 8.172 -1.505 1.00 93.56 101 ALA A O 1
ATOM 751 N N . GLN A 1 102 ? 2.454 7.255 -2.690 1.00 95.06 102 GLN A N 1
ATOM 752 C CA . GLN A 1 102 ? 2.992 8.505 -3.239 1.00 95.06 102 GLN A CA 1
ATOM 753 C C . GLN A 1 102 ? 3.185 9.615 -2.188 1.00 95.06 102 GLN A C 1
ATOM 755 O O . GLN A 1 102 ? 2.763 10.745 -2.407 1.00 95.06 102 GLN A O 1
ATOM 760 N N . PHE A 1 103 ? 3.805 9.303 -1.046 1.00 85.75 103 PHE A N 1
ATOM 761 C CA . PHE A 1 103 ? 4.143 10.339 -0.065 1.00 85.75 103 PHE A CA 1
ATOM 762 C C . PHE A 1 103 ? 5.317 11.201 -0.562 1.00 85.75 103 PHE A C 1
ATOM 764 O O . PHE A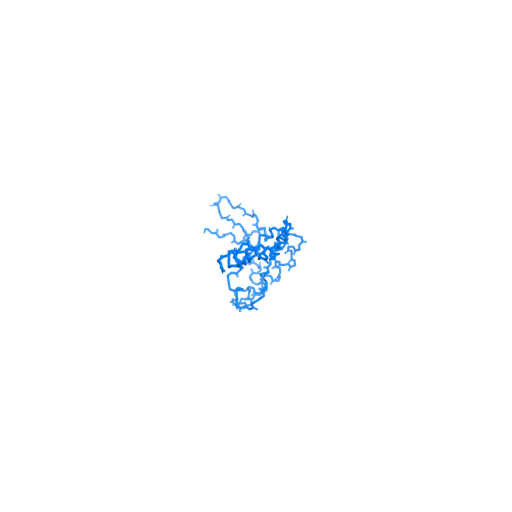 1 103 ? 6.254 10.675 -1.168 1.00 85.75 103 PHE A O 1
ATOM 771 N N . ASP A 1 104 ? 5.225 12.508 -0.300 1.00 79.00 104 ASP A N 1
ATOM 772 C CA . ASP A 1 104 ? 6.201 13.550 -0.661 1.00 79.00 104 ASP A CA 1
ATOM 773 C C . ASP A 1 104 ? 7.361 13.662 0.344 1.00 79.00 104 ASP A C 1
ATOM 775 O O . ASP A 1 104 ? 7.120 13.460 1.562 1.00 79.00 104 ASP A O 1
#

Radius of gyration: 27.82 Å; Cα contacts (8 Å, |Δi|>4): 71; chains: 1; bounding box: 70×51×61 Å

Organism: NCBI:txid155567

Sequence (104 aa):
MSALRLLCVFFALAAFAGAMMPACADPAAPAVACERIAGQAQDGRAPRCIASADFDRDLCQAIDRLAERQSLPPGFFARLIWRESRFDPNAVSPKGAEGIAQFD